Protein AF-A0A426Y7W0-F1 (afdb_monomer_lite)

Foldseek 3Di:
DPDDDAPPQAVVQAVVQVVCVPVDAGEEEHEDDHHDRHEYEHEAQQFQLLCCLQPDDPNRGDDDDPPCVVDVAAEDADPVSVVVLVCCCVPVVVRGHYYYYHYDHSNPDDPVSSVVSPVNNCVVPDDPDPD

Radius of gyration: 17.61 Å; 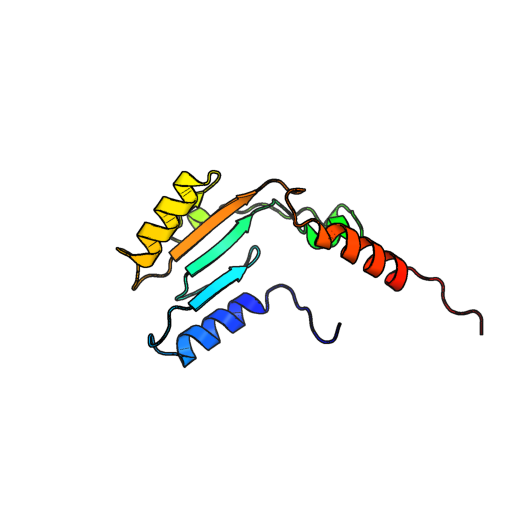chains: 1; bounding box: 38×39×47 Å

InterPro domains:
  IPR011766 Thiamine pyrophosphate enzyme, TPP-binding [PF02775] (3-50)
  IPR012110 Pyruvate decarboxylase/indolepyruvate decarboxylase-like [PTHR43452] (1-131)
  IPR029061 Thiamin diphosphate-binding fold [SSF52518] (2-120)

Organism: Ensete ventricosum (NCBI:txid4639)

Structure (mmCIF, N/CA/C/O backbone):
data_AF-A0A426Y7W0-F1
#
_entry.id   AF-A0A426Y7W0-F1
#
loop_
_atom_site.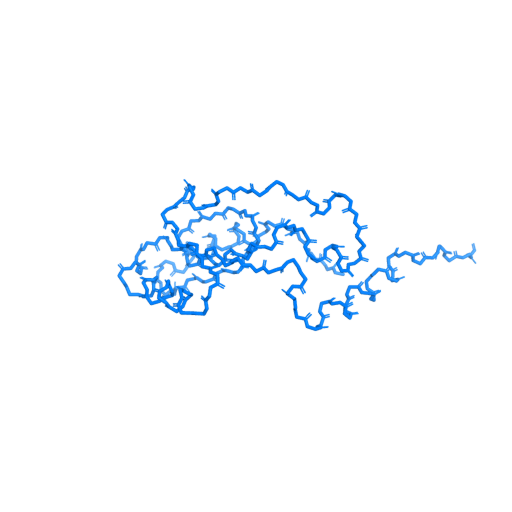group_PDB
_atom_site.id
_atom_site.type_symbol
_atom_site.label_atom_id
_atom_site.label_alt_id
_atom_site.label_comp_id
_atom_site.label_asym_id
_atom_site.label_entity_id
_atom_site.label_seq_id
_atom_site.pdbx_PDB_ins_code
_atom_site.Cartn_x
_atom_site.Cartn_y
_atom_site.Cartn_z
_atom_site.occupancy
_atom_site.B_iso_or_equiv
_atom_site.auth_seq_id
_atom_site.auth_comp_id
_atom_site.auth_asym_id
_atom_site.auth_atom_id
_atom_site.pdbx_PDB_model_num
ATOM 1 N N . MET A 1 1 ? 7.908 -17.400 -8.423 1.00 47.84 1 MET A N 1
ATOM 2 C CA . MET A 1 1 ? 6.779 -16.859 -7.635 1.00 47.84 1 MET A CA 1
ATOM 3 C C . MET A 1 1 ? 5.547 -17.687 -7.962 1.00 47.84 1 MET A C 1
ATOM 5 O O . MET A 1 1 ? 5.342 -17.941 -9.140 1.00 47.84 1 MET A O 1
ATOM 9 N N . GLN A 1 2 ? 4.812 -18.195 -6.965 1.00 56.75 2 GLN A N 1
ATOM 10 C CA . GLN A 1 2 ? 3.697 -19.131 -7.201 1.00 56.75 2 GLN A CA 1
ATOM 11 C C . GLN A 1 2 ? 2.327 -18.445 -7.340 1.00 56.75 2 GLN A C 1
ATOM 13 O O . GLN A 1 2 ? 1.508 -18.978 -8.070 1.00 56.75 2 GLN A O 1
ATOM 18 N N . CYS A 1 3 ? 2.120 -17.257 -6.751 1.00 60.91 3 CYS A N 1
ATOM 19 C CA . CYS A 1 3 ? 0.999 -16.335 -7.005 1.00 60.91 3 CYS A CA 1
ATOM 20 C C . CYS A 1 3 ? 1.394 -14.926 -6.518 1.00 60.91 3 CYS A C 1
ATOM 22 O O . CYS A 1 3 ? 2.003 -14.811 -5.458 1.00 60.91 3 CYS A O 1
ATOM 24 N N . GLY A 1 4 ? 1.053 -13.871 -7.266 1.00 72.56 4 GLY A N 1
ATOM 25 C CA . GLY A 1 4 ? 1.412 -12.479 -6.947 1.00 72.56 4 GLY A CA 1
ATOM 26 C C . GLY A 1 4 ? 0.507 -11.467 -7.650 1.00 72.56 4 GLY A C 1
ATOM 27 O O . GLY A 1 4 ? 0.991 -10.599 -8.363 1.00 72.56 4 GLY A O 1
ATOM 28 N N . SER A 1 5 ? -0.815 -11.629 -7.522 1.00 76.19 5 SER A N 1
ATOM 29 C CA . SER A 1 5 ? -1.781 -10.731 -8.167 1.00 76.19 5 SER A CA 1
ATOM 30 C C . SER A 1 5 ? -1.945 -9.442 -7.367 1.00 76.19 5 SER A C 1
ATOM 32 O O . SER A 1 5 ? -2.433 -9.474 -6.233 1.00 76.19 5 SER A O 1
ATOM 34 N N . ILE A 1 6 ? -1.618 -8.306 -7.985 1.00 76.94 6 ILE A N 1
ATOM 35 C CA . ILE A 1 6 ? -1.969 -6.978 -7.466 1.00 76.94 6 ILE A CA 1
ATOM 36 C C . ILE A 1 6 ? -3.500 -6.910 -7.310 1.00 76.94 6 ILE A C 1
A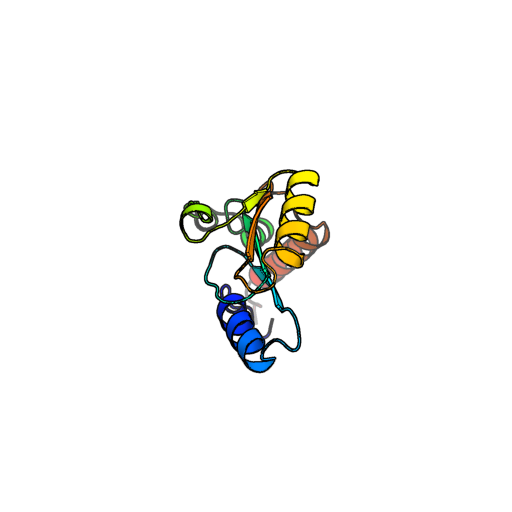TOM 38 O O . ILE A 1 6 ? -4.241 -7.442 -8.139 1.00 76.94 6 ILE A O 1
ATOM 42 N N . GLY A 1 7 ? -3.974 -6.347 -6.194 1.00 73.88 7 GLY A N 1
ATOM 43 C CA . GLY A 1 7 ? -5.402 -6.254 -5.854 1.00 73.88 7 GLY A CA 1
ATOM 44 C C . GLY A 1 7 ? -5.993 -7.452 -5.091 1.00 73.88 7 GLY A C 1
ATOM 45 O O . GLY A 1 7 ? -7.094 -7.342 -4.554 1.00 73.88 7 GLY A O 1
ATOM 46 N N . TRP A 1 8 ? -5.274 -8.575 -4.950 1.00 82.62 8 TRP A N 1
ATOM 47 C CA . TRP A 1 8 ? -5.752 -9.730 -4.164 1.00 82.62 8 TRP A CA 1
ATOM 48 C C . TRP A 1 8 ? -6.064 -9.369 -2.701 1.00 82.62 8 TRP A C 1
ATOM 50 O O . TRP A 1 8 ? -7.038 -9.855 -2.117 1.00 82.62 8 TRP A O 1
ATOM 60 N N . SER A 1 9 ? -5.244 -8.499 -2.111 1.00 80.75 9 SER A N 1
ATOM 61 C CA . SER A 1 9 ? -5.310 -8.143 -0.696 1.00 80.75 9 SER A CA 1
ATOM 62 C C . SER A 1 9 ? -6.607 -7.430 -0.303 1.00 80.75 9 SER A C 1
ATOM 64 O O . SER A 1 9 ? -7.038 -7.599 0.836 1.00 80.75 9 SER A O 1
ATOM 66 N N . GLY A 1 10 ? -7.280 -6.713 -1.212 1.00 78.12 10 GLY A N 1
ATOM 67 C CA . GLY A 1 10 ? -8.569 -6.069 -0.920 1.00 78.12 10 GLY A CA 1
ATOM 68 C C . GLY A 1 10 ? -9.673 -7.084 -0.628 1.00 78.12 10 GLY A C 1
ATOM 69 O O . GLY A 1 10 ? -10.267 -7.086 0.454 1.00 78.12 10 GLY A O 1
ATOM 70 N N . GLY A 1 11 ? -9.877 -8.032 -1.546 1.00 78.38 11 GLY A N 1
ATOM 71 C CA . GLY A 1 11 ? -10.846 -9.116 -1.361 1.00 78.38 11 GLY A CA 1
ATOM 72 C C . GLY A 1 11 ? -10.486 -10.050 -0.200 1.00 78.38 11 GLY A C 1
ATOM 73 O O . GLY A 1 11 ? -11.363 -10.449 0.570 1.00 78.38 11 GLY A O 1
ATOM 74 N N . ALA A 1 12 ? -9.197 -10.364 -0.032 1.00 84.56 12 ALA A N 1
ATOM 75 C CA . ALA A 1 12 ? -8.726 -11.223 1.052 1.00 84.56 12 ALA A CA 1
ATOM 76 C C . ALA A 1 12 ? -8.968 -10.593 2.434 1.00 84.56 12 ALA A C 1
ATOM 78 O O . ALA A 1 12 ? -9.465 -11.269 3.338 1.00 84.56 12 ALA A O 1
ATOM 79 N N . THR A 1 13 ? -8.683 -9.294 2.581 1.00 84.81 13 THR A N 1
ATOM 80 C CA . THR A 1 13 ? -8.935 -8.525 3.811 1.00 84.81 13 THR A CA 1
ATOM 81 C C . THR A 1 13 ? -10.410 -8.555 4.187 1.00 84.81 13 THR A C 1
ATOM 83 O O . THR A 1 13 ? -10.745 -8.867 5.330 1.00 84.81 13 THR A O 1
ATOM 86 N N . LEU A 1 14 ? -11.297 -8.302 3.219 1.00 82.00 14 LEU A N 1
ATOM 87 C CA . LEU A 1 14 ? -12.740 -8.316 3.445 1.00 82.00 14 LEU A CA 1
ATOM 88 C C . LEU A 1 14 ? -13.237 -9.698 3.888 1.00 82.00 14 LEU A C 1
ATOM 90 O O . LEU A 1 14 ? -13.955 -9.814 4.883 1.00 82.00 14 LEU A O 1
ATOM 94 N N . GLY A 1 15 ? -12.835 -10.754 3.175 1.00 85.00 15 GLY A N 1
ATOM 95 C CA . GLY A 1 15 ? -13.211 -12.125 3.523 1.00 85.00 15 GLY A CA 1
ATOM 96 C C . GLY A 1 15 ? -12.725 -12.519 4.919 1.00 85.00 15 GLY A C 1
ATOM 97 O O . GLY A 1 15 ? -13.473 -13.113 5.698 1.00 85.00 15 GLY A O 1
ATOM 98 N N . TYR A 1 16 ? -11.500 -12.126 5.273 1.00 87.94 16 TYR A N 1
ATOM 99 C CA . TYR A 1 16 ? -10.933 -12.400 6.589 1.00 87.94 16 TYR A CA 1
ATOM 100 C C . TYR A 1 16 ? -11.647 -11.623 7.704 1.00 87.94 16 TYR A C 1
ATOM 102 O O . TYR A 1 16 ? -11.974 -12.207 8.737 1.00 87.94 16 TYR A O 1
ATOM 110 N N . ALA A 1 17 ? -11.962 -10.341 7.486 1.00 84.12 17 ALA A N 1
ATOM 111 C CA . ALA A 1 17 ? -12.722 -9.516 8.427 1.00 84.12 17 ALA A CA 1
ATOM 112 C C . ALA A 1 17 ? -14.111 -10.105 8.724 1.00 84.12 17 ALA A C 1
ATOM 114 O O . ALA A 1 17 ? -14.526 -10.172 9.884 1.00 84.12 17 ALA A O 1
ATOM 115 N N . GLN A 1 18 ? -14.792 -10.616 7.695 1.00 84.00 18 GLN A N 1
ATOM 116 C CA . GLN A 1 18 ? -16.068 -11.320 7.847 1.00 84.00 18 GLN A CA 1
ATOM 117 C C . GLN A 1 18 ? -15.915 -12.643 8.610 1.00 84.00 18 GLN A C 1
ATOM 119 O O . GLN A 1 18 ? -16.740 -12.966 9.467 1.00 84.00 18 GLN A O 1
ATOM 124 N N . ALA A 1 19 ? -14.843 -13.398 8.352 1.00 87.69 19 ALA A N 1
ATOM 125 C CA . ALA A 1 19 ? -14.596 -14.679 9.010 1.00 87.69 19 ALA A CA 1
ATOM 126 C C . ALA A 1 19 ? -14.338 -14.534 10.519 1.00 87.69 19 ALA A C 1
ATOM 128 O O . ALA A 1 19 ? -14.824 -15.346 11.308 1.00 87.69 19 ALA A O 1
ATOM 129 N N . VAL A 1 20 ? -13.613 -13.491 10.938 1.00 87.75 20 VAL A N 1
ATOM 130 C CA . VAL A 1 20 ? -13.284 -13.276 12.356 1.00 87.75 20 VAL A CA 1
ATOM 131 C C . VAL A 1 20 ? -14.423 -12.645 13.162 1.00 87.75 20 VAL A C 1
ATOM 133 O O . VAL A 1 20 ? -14.317 -12.605 14.387 1.00 87.75 20 VAL A O 1
ATOM 136 N N . LYS A 1 21 ? -15.508 -12.175 12.526 1.00 80.06 21 LYS A N 1
ATOM 137 C CA . LYS A 1 21 ? -16.730 -11.643 13.174 1.00 80.06 21 LYS A CA 1
ATOM 138 C C . LYS A 1 21 ? -16.460 -10.686 14.350 1.00 80.06 21 LYS A C 1
ATOM 140 O O . LYS A 1 21 ? -17.101 -10.776 15.393 1.00 80.06 21 LYS A O 1
ATOM 145 N N . GLY A 1 22 ? -15.465 -9.809 14.215 1.00 75.12 22 GLY A N 1
ATOM 146 C CA . GLY A 1 22 ? -15.095 -8.838 15.253 1.00 75.12 22 GLY A CA 1
ATOM 147 C C . GLY A 1 22 ? -14.277 -9.387 16.431 1.00 75.12 22 GLY A C 1
ATOM 148 O O . GLY A 1 22 ? -13.879 -8.612 17.292 1.00 75.12 22 GLY A O 1
ATOM 149 N N . SER A 1 23 ? -13.948 -10.685 16.466 1.00 81.88 23 SER A N 1
ATOM 150 C CA . SER A 1 23 ? -13.039 -11.258 17.482 1.00 81.88 23 SER A CA 1
ATOM 151 C C . SER A 1 23 ? -11.597 -10.758 17.357 1.00 81.88 23 SER A C 1
ATOM 153 O O . SER A 1 23 ? -10.818 -10.838 18.306 1.00 81.88 23 SER A O 1
ATOM 155 N N . LYS A 1 24 ? -11.231 -10.249 16.177 1.00 83.56 24 LYS A N 1
ATOM 156 C CA . LYS A 1 24 ? -9.931 -9.650 15.883 1.00 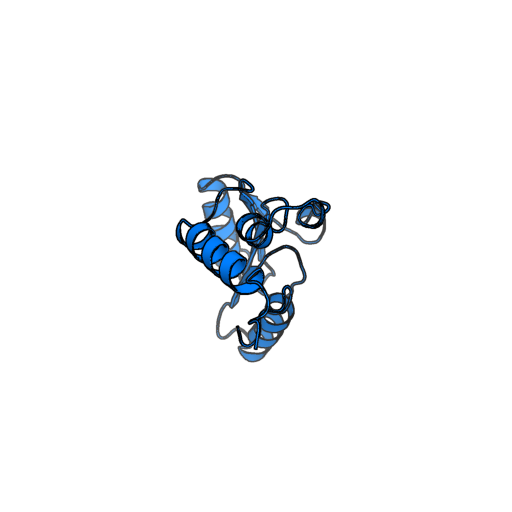83.56 24 LYS A CA 1
ATOM 157 C C . LYS A 1 24 ? -10.127 -8.408 15.036 1.00 83.56 24 LYS A C 1
ATOM 159 O O . LYS A 1 24 ? -10.990 -8.379 14.159 1.00 83.56 24 LYS A O 1
ATOM 164 N N . ARG A 1 25 ? -9.269 -7.416 15.258 1.00 80.56 25 ARG A N 1
ATOM 165 C CA . ARG A 1 25 ? -9.163 -6.257 14.379 1.00 80.56 25 ARG A CA 1
ATOM 166 C C . ARG A 1 25 ? -8.243 -6.587 13.209 1.00 80.56 25 ARG A C 1
ATOM 168 O O . ARG A 1 25 ? -7.103 -6.991 13.422 1.00 80.56 25 ARG A O 1
ATOM 175 N N . VAL A 1 26 ? -8.747 -6.432 11.989 1.00 84.44 26 VAL A N 1
ATOM 176 C CA . VAL A 1 26 ? -7.985 -6.694 10.762 1.00 84.44 26 VAL A CA 1
ATOM 177 C C . VAL A 1 26 ? -7.288 -5.413 10.314 1.00 84.44 26 VAL A C 1
ATOM 179 O O . VAL A 1 26 ? -7.915 -4.354 10.240 1.00 84.44 26 VAL A O 1
ATOM 182 N N . ILE A 1 27 ? -5.990 -5.529 10.039 1.00 86.06 27 ILE A N 1
ATOM 183 C CA . ILE A 1 27 ? -5.134 -4.459 9.525 1.00 86.06 27 ILE A CA 1
ATOM 184 C C . ILE A 1 27 ? -4.623 -4.906 8.163 1.00 86.06 27 ILE A C 1
ATOM 186 O O . ILE A 1 27 ? -4.164 -6.041 8.025 1.00 86.06 27 ILE A O 1
ATOM 190 N N . ALA A 1 28 ? -4.695 -4.020 7.179 1.00 84.38 28 ALA A N 1
ATOM 191 C CA . ALA A 1 28 ? -4.211 -4.281 5.839 1.00 84.38 28 ALA A CA 1
ATOM 192 C C . ALA A 1 28 ? -3.323 -3.134 5.344 1.00 84.38 28 ALA A C 1
ATOM 194 O O . ALA A 1 28 ? -3.639 -1.966 5.554 1.00 84.38 28 ALA A O 1
ATOM 195 N N . PHE A 1 29 ? -2.221 -3.488 4.685 1.00 84.25 29 PHE A N 1
ATOM 196 C CA . PHE A 1 29 ? -1.315 -2.562 4.004 1.00 84.25 29 PHE A CA 1
ATOM 197 C C . PHE A 1 29 ? -1.427 -2.830 2.514 1.00 84.25 29 PHE A C 1
ATOM 199 O O . PHE A 1 29 ? -1.068 -3.920 2.059 1.00 84.25 29 PHE A O 1
ATOM 206 N N . ILE A 1 30 ? -2.032 -1.905 1.777 1.00 77.12 30 ILE A N 1
ATOM 207 C CA . ILE A 1 30 ? -2.444 -2.151 0.396 1.00 77.12 30 ILE A CA 1
ATOM 208 C C . ILE A 1 30 ? -2.106 -0.921 -0.443 1.00 77.12 30 ILE A C 1
ATOM 210 O O . ILE A 1 30 ? -2.143 0.202 0.049 1.00 77.12 30 ILE A O 1
ATOM 214 N N . GLY A 1 31 ? -1.720 -1.144 -1.700 1.00 66.94 31 GLY A N 1
ATOM 215 C CA . GLY A 1 31 ? -1.668 -0.075 -2.696 1.00 66.94 31 GLY A CA 1
ATOM 216 C C . GLY A 1 31 ? -3.075 0.426 -3.034 1.00 66.94 31 GLY A C 1
ATOM 217 O O . GLY A 1 31 ? -4.069 0.044 -2.417 1.00 66.94 31 GLY A O 1
ATOM 218 N N . ASP A 1 32 ? -3.190 1.281 -4.027 1.00 61.03 32 ASP A N 1
ATOM 219 C CA . ASP A 1 32 ? -4.461 1.836 -4.470 1.00 61.03 32 ASP A CA 1
ATOM 220 C C . ASP A 1 32 ? -5.450 0.753 -4.963 1.00 61.03 32 ASP A C 1
ATOM 222 O O . ASP A 1 32 ? -5.298 0.180 -6.037 1.00 61.03 32 ASP A O 1
ATOM 226 N N . GLY A 1 33 ? -6.490 0.447 -4.161 1.00 44.84 33 GLY A N 1
ATOM 227 C CA . GLY A 1 33 ? -7.655 -0.347 -4.599 1.00 44.84 33 GLY A CA 1
ATOM 228 C C . GLY A 1 33 ? -8.408 -1.204 -3.550 1.00 44.84 33 GLY A C 1
ATOM 229 O O . GLY A 1 33 ? -7.926 -2.259 -3.149 1.00 44.84 33 GLY A O 1
ATOM 230 N N . SER A 1 34 ? -9.678 -0.829 -3.275 1.00 44.16 34 SER A N 1
ATOM 231 C CA . SER A 1 34 ? -10.859 -1.602 -2.758 1.00 44.16 34 SER A CA 1
ATOM 232 C C . SER A 1 34 ? -10.964 -2.082 -1.283 1.00 44.16 34 SER A C 1
ATOM 234 O O . SER A 1 34 ? -10.321 -3.067 -0.952 1.00 44.16 34 SER A O 1
ATOM 236 N N . PHE A 1 35 ? -11.871 -1.534 -0.421 1.00 50.84 35 PHE A N 1
ATOM 237 C CA . PHE A 1 35 ? -12.025 -1.989 1.001 1.00 50.84 35 PHE A CA 1
ATOM 238 C C . PHE A 1 35 ? -13.398 -1.811 1.700 1.00 50.84 35 PHE A C 1
ATOM 240 O O . PHE A 1 35 ? -14.117 -0.848 1.441 1.00 50.84 35 PHE A O 1
ATOM 247 N N . GLN A 1 36 ? -13.688 -2.695 2.680 1.00 43.94 36 GLN A N 1
ATOM 248 C CA . GLN A 1 36 ? -14.705 -2.553 3.751 1.00 43.94 36 GLN A CA 1
ATOM 249 C C . GLN A 1 36 ? -14.245 -3.217 5.085 1.00 43.94 36 GLN A C 1
ATOM 251 O O . GLN A 1 36 ? -13.621 -4.273 5.057 1.00 43.94 36 GLN A O 1
ATOM 256 N N . ASN A 1 37 ? -14.612 -2.626 6.241 1.00 50.41 37 ASN A N 1
ATOM 257 C CA . ASN A 1 37 ? -14.459 -3.121 7.636 1.00 50.41 37 ASN A CA 1
ATOM 258 C C . ASN A 1 37 ? -13.047 -3.539 8.135 1.00 50.41 37 ASN A C 1
ATOM 260 O O . ASN A 1 37 ? -12.886 -4.580 8.776 1.00 50.41 37 ASN A O 1
ATOM 264 N N . SER A 1 38 ? -12.028 -2.700 7.925 1.00 60.91 38 SER A N 1
ATOM 265 C CA . SER A 1 38 ? -10.641 -2.901 8.405 1.00 60.91 38 SER A CA 1
ATOM 266 C C . SER A 1 38 ? -9.930 -1.561 8.671 1.00 60.91 38 SER A C 1
ATOM 268 O O . SER A 1 38 ? -10.433 -0.517 8.257 1.00 60.91 38 SER A O 1
ATOM 270 N N . ILE A 1 39 ? -8.776 -1.564 9.365 1.00 67.00 39 ILE A N 1
ATOM 271 C CA . ILE A 1 39 ? -7.810 -0.453 9.224 1.00 67.00 39 ILE A CA 1
ATOM 272 C C . ILE A 1 39 ? -7.038 -0.716 7.938 1.00 67.00 39 ILE A C 1
ATOM 274 O O . ILE A 1 39 ? -6.376 -1.749 7.836 1.00 67.00 39 ILE A O 1
ATOM 278 N N . ASN A 1 40 ? -7.117 0.199 6.981 1.00 75.38 40 ASN A N 1
ATOM 279 C CA . ASN A 1 40 ? -6.390 0.084 5.722 1.00 75.38 40 ASN A CA 1
ATOM 280 C C . ASN A 1 40 ? -5.373 1.216 5.633 1.00 75.38 40 ASN A C 1
ATOM 282 O O . ASN A 1 40 ? -5.745 2.388 5.617 1.00 75.38 40 ASN A O 1
ATOM 286 N N . PHE A 1 41 ? -4.099 0.850 5.592 1.00 81.31 41 PHE A N 1
ATOM 287 C CA . PHE A 1 41 ? -3.031 1.764 5.225 1.00 81.31 41 PHE A CA 1
ATOM 288 C C . PHE A 1 41 ? -2.886 1.722 3.712 1.00 81.31 41 PHE A C 1
ATOM 290 O O . PHE A 1 41 ? -2.502 0.687 3.157 1.00 81.31 41 PHE A O 1
ATOM 297 N N . LEU A 1 42 ? -3.206 2.840 3.068 1.00 82.31 42 LEU A N 1
ATOM 298 C CA . LEU A 1 42 ? -2.905 3.059 1.664 1.00 82.31 42 LEU A CA 1
ATOM 299 C C . LEU A 1 42 ? -1.556 3.744 1.562 1.00 82.31 42 LEU A C 1
ATOM 301 O O . LEU A 1 42 ? -1.417 4.876 2.011 1.00 82.31 42 LEU A O 1
ATOM 305 N N . ILE A 1 43 ? -0.580 3.075 0.961 1.00 83.12 43 ILE A N 1
ATOM 306 C CA . ILE A 1 43 ? 0.714 3.698 0.682 1.00 83.12 43 ILE A CA 1
ATOM 307 C C . ILE A 1 43 ? 0.615 4.389 -0.675 1.00 83.12 43 ILE A C 1
ATOM 309 O O . ILE A 1 43 ? 0.683 3.731 -1.711 1.00 83.12 43 ILE A O 1
ATOM 313 N N . ASN A 1 44 ? 0.419 5.706 -0.664 1.00 82.06 44 ASN A N 1
ATOM 314 C CA . ASN A 1 44 ? 0.385 6.510 -1.876 1.00 82.06 44 ASN A CA 1
ATOM 315 C C . ASN A 1 44 ? 1.787 7.048 -2.186 1.00 82.06 44 ASN A C 1
ATOM 317 O O . ASN A 1 44 ? 2.241 8.036 -1.610 1.00 82.06 44 ASN A O 1
ATOM 321 N N . ASN A 1 45 ? 2.462 6.381 -3.114 1.00 81.12 45 ASN A N 1
ATOM 322 C CA . ASN A 1 45 ? 3.773 6.756 -3.647 1.00 81.12 45 ASN A CA 1
ATOM 323 C C . ASN A 1 45 ? 3.698 7.230 -5.115 1.00 81.12 45 ASN A C 1
ATOM 325 O O . ASN A 1 45 ? 4.729 7.415 -5.763 1.00 81.12 45 ASN A O 1
ATOM 329 N N . GLY A 1 46 ? 2.484 7.438 -5.645 1.00 72.88 46 GLY A N 1
ATOM 330 C CA . GLY A 1 46 ? 2.248 7.984 -6.983 1.00 72.88 46 GLY A CA 1
ATOM 331 C C . GLY A 1 46 ? 2.541 7.044 -8.160 1.00 72.88 46 GLY A C 1
ATOM 332 O O . GLY A 1 46 ? 2.699 7.534 -9.280 1.00 72.88 46 GLY A O 1
ATOM 333 N N . GLY A 1 47 ? 2.637 5.724 -7.956 1.00 79.00 47 GLY A N 1
ATOM 334 C CA . GLY A 1 47 ? 2.905 4.784 -9.049 1.00 79.00 47 GLY A CA 1
ATOM 335 C C . GLY A 1 47 ? 3.150 3.338 -8.626 1.00 79.00 47 GLY A C 1
ATOM 336 O O . GLY A 1 47 ? 3.050 2.966 -7.461 1.00 79.00 47 GLY A O 1
ATOM 337 N N . TYR A 1 48 ? 3.537 2.504 -9.590 1.00 73.75 48 TYR A N 1
ATOM 338 C CA . TYR A 1 48 ? 3.971 1.131 -9.319 1.00 73.75 48 TYR A CA 1
ATOM 339 C C . TYR A 1 48 ? 5.455 1.077 -8.946 1.00 73.75 48 TYR A C 1
ATOM 341 O O . TYR A 1 48 ? 6.289 0.647 -9.738 1.00 73.75 48 TYR A O 1
ATOM 349 N N . THR A 1 49 ? 5.804 1.497 -7.728 1.00 76.19 49 THR A N 1
ATOM 350 C CA . THR A 1 49 ? 7.208 1.552 -7.277 1.00 76.19 49 THR A CA 1
ATOM 351 C C . THR A 1 49 ? 7.948 0.211 -7.384 1.00 76.19 49 THR A C 1
ATOM 353 O O . THR A 1 49 ? 9.108 0.190 -7.770 1.00 76.19 49 THR A O 1
ATOM 356 N N . ILE A 1 50 ? 7.291 -0.927 -7.133 1.00 74.06 50 ILE A N 1
ATOM 357 C CA . ILE A 1 50 ? 7.925 -2.246 -7.315 1.00 74.06 50 ILE A CA 1
ATOM 358 C C . ILE A 1 50 ? 8.360 -2.501 -8.765 1.00 74.06 50 ILE A C 1
ATOM 360 O O . ILE A 1 50 ? 9.436 -3.046 -8.989 1.00 74.06 50 ILE A O 1
ATOM 364 N N . GLU A 1 51 ? 7.555 -2.086 -9.742 1.00 74.19 51 GLU A N 1
ATOM 365 C CA . GLU A 1 51 ? 7.879 -2.250 -11.160 1.00 74.19 51 GLU A CA 1
ATOM 366 C C . GLU A 1 51 ? 8.954 -1.257 -11.597 1.00 74.19 51 GLU A C 1
ATOM 368 O O . GLU A 1 51 ? 9.778 -1.594 -12.433 1.00 74.19 51 GLU A O 1
ATOM 373 N N . VAL A 1 52 ? 9.015 -0.067 -10.993 1.00 71.00 52 VAL A N 1
ATOM 374 C CA . VAL A 1 52 ? 10.104 0.901 -11.220 1.00 71.00 52 VAL A CA 1
ATOM 375 C C . VAL A 1 52 ? 11.454 0.296 -10.830 1.00 71.00 52 VAL A C 1
ATOM 377 O O . VAL A 1 52 ? 12.414 0.407 -11.589 1.00 71.00 52 VAL A O 1
ATOM 380 N N . GLU A 1 53 ? 11.509 -0.413 -9.699 1.00 81.31 53 GLU A N 1
ATOM 381 C CA . GLU A 1 53 ? 12.728 -1.076 -9.213 1.00 81.31 53 GLU A CA 1
ATOM 382 C C . GLU A 1 53 ? 13.095 -2.356 -9.993 1.00 81.31 53 GLU A C 1
ATOM 384 O O . GLU A 1 53 ? 14.228 -2.837 -9.914 1.00 81.31 53 GLU A O 1
ATOM 389 N N . ILE A 1 54 ? 12.161 -2.936 -10.756 1.00 76.50 54 ILE A N 1
ATOM 390 C CA . ILE A 1 54 ? 12.418 -4.097 -11.625 1.00 76.50 54 ILE A CA 1
ATOM 391 C C . ILE A 1 54 ? 12.764 -3.634 -13.047 1.00 76.50 54 ILE A C 1
ATOM 393 O O . ILE A 1 54 ? 13.792 -4.027 -13.601 1.00 76.50 54 ILE A O 1
ATOM 397 N N . HIS A 1 55 ? 11.898 -2.828 -13.657 1.00 79.94 55 HIS A N 1
ATOM 398 C CA . HIS A 1 55 ? 12.048 -2.268 -14.993 1.00 79.94 55 HIS A CA 1
ATOM 399 C C . HIS A 1 55 ? 11.210 -0.988 -15.139 1.00 79.94 55 HIS A C 1
ATOM 401 O O . HIS A 1 55 ? 9.988 -1.031 -15.331 1.00 79.94 55 HIS A O 1
ATOM 407 N N . ASP A 1 56 ? 11.879 0.163 -15.104 1.00 83.81 56 ASP A N 1
ATOM 408 C CA . ASP A 1 56 ? 11.194 1.445 -15.209 1.00 83.81 56 ASP A CA 1
ATOM 409 C C . ASP A 1 56 ? 10.630 1.714 -16.618 1.00 83.81 56 ASP A C 1
ATOM 411 O O . ASP A 1 56 ? 11.190 1.308 -17.640 1.00 83.81 56 ASP A O 1
ATOM 415 N N . GLY A 1 57 ? 9.496 2.411 -16.673 1.00 81.94 57 GLY A N 1
ATOM 416 C CA . GLY A 1 57 ? 8.789 2.708 -17.910 1.00 81.94 57 GLY A CA 1
ATOM 417 C C . GLY A 1 57 ? 7.514 3.531 -17.702 1.00 81.94 57 GLY A C 1
ATOM 418 O O . GLY A 1 57 ? 7.001 3.642 -16.588 1.00 81.94 57 GLY A O 1
ATOM 419 N N . PRO A 1 58 ? 6.950 4.105 -18.783 1.00 79.38 58 PRO A N 1
ATOM 420 C CA . PRO A 1 58 ? 5.784 4.992 -18.705 1.00 79.38 58 PRO A CA 1
ATOM 421 C C . PRO A 1 58 ? 4.512 4.297 -18.193 1.00 79.38 58 PRO A C 1
ATOM 423 O O . PRO A 1 58 ? 3.597 4.965 -17.727 1.00 79.38 58 PRO A O 1
ATOM 426 N N . TYR A 1 59 ? 4.456 2.965 -18.244 1.00 75.56 59 TYR A N 1
ATOM 427 C CA . TYR A 1 59 ? 3.352 2.157 -17.717 1.00 75.56 59 TYR A CA 1
ATOM 428 C C . TYR A 1 59 ? 3.328 2.077 -16.179 1.00 75.56 59 TYR A C 1
ATOM 430 O O . TYR A 1 59 ? 2.344 1.605 -15.617 1.00 75.56 59 TYR A O 1
ATOM 438 N N . ASN A 1 60 ? 4.376 2.555 -15.497 1.00 75.88 60 ASN A N 1
ATOM 439 C CA . ASN A 1 60 ? 4.434 2.626 -14.033 1.00 75.88 60 ASN A CA 1
ATOM 440 C C . ASN A 1 60 ? 3.756 3.882 -13.466 1.00 75.88 60 ASN A C 1
ATOM 442 O O . ASN A 1 60 ? 3.579 3.989 -12.251 1.00 75.88 60 ASN A O 1
ATOM 446 N N . VAL A 1 61 ? 3.413 4.842 -14.332 1.00 77.19 61 VAL A N 1
ATOM 447 C CA . VAL A 1 61 ? 2.746 6.089 -13.957 1.00 77.19 61 VAL A CA 1
ATOM 448 C C . VAL A 1 61 ? 1.242 5.857 -13.961 1.00 77.19 61 VAL A C 1
ATOM 450 O O . VAL A 1 61 ? 0.639 5.620 -15.007 1.00 77.19 61 VAL A O 1
ATOM 453 N N . ILE A 1 62 ? 0.636 5.948 -12.783 1.00 75.75 62 ILE A N 1
ATOM 454 C CA . ILE A 1 62 ? -0.809 5.815 -12.602 1.00 75.75 62 ILE A CA 1
ATOM 455 C C . ILE A 1 62 ? -1.429 7.189 -12.354 1.00 75.75 62 ILE A C 1
ATOM 457 O O . ILE A 1 62 ? -0.782 8.102 -11.839 1.00 75.75 62 ILE A O 1
ATOM 461 N N . ASN A 1 63 ? -2.701 7.347 -12.717 1.00 74.56 63 ASN A N 1
ATOM 462 C CA . ASN A 1 63 ? -3.435 8.550 -12.346 1.00 74.56 63 ASN A CA 1
ATOM 463 C C . ASN A 1 63 ? -3.650 8.543 -10.836 1.00 74.56 63 ASN A C 1
ATOM 465 O O . ASN A 1 63 ? -4.300 7.640 -10.318 1.00 74.56 63 ASN A O 1
ATOM 469 N N . ASN A 1 64 ? -3.144 9.563 -10.147 1.00 74.50 64 ASN A N 1
ATOM 470 C CA . ASN A 1 64 ? -3.399 9.717 -8.724 1.00 74.50 64 ASN A CA 1
ATOM 471 C C . ASN A 1 64 ? -4.868 10.086 -8.501 1.00 74.50 64 ASN A C 1
ATOM 473 O O . ASN A 1 64 ? -5.369 11.035 -9.109 1.00 74.50 64 ASN A O 1
ATOM 477 N N . TRP A 1 65 ? -5.562 9.335 -7.653 1.00 72.44 65 TRP A N 1
ATOM 478 C CA . TRP A 1 65 ? -6.938 9.641 -7.280 1.00 72.44 65 TRP A CA 1
ATOM 479 C C . TRP A 1 65 ? -6.951 10.395 -5.953 1.00 72.44 65 TRP A C 1
ATOM 481 O O . TRP A 1 65 ? -6.028 10.286 -5.149 1.00 72.44 65 TRP A O 1
ATOM 491 N N . ASP A 1 66 ? -8.017 11.154 -5.717 1.00 71.31 66 ASP A N 1
ATOM 492 C CA . ASP A 1 66 ? -8.330 11.617 -4.370 1.00 71.31 66 ASP A CA 1
ATOM 493 C C . ASP A 1 66 ? -8.963 10.454 -3.599 1.00 71.31 66 ASP A C 1
ATOM 495 O O . ASP A 1 66 ? -10.185 10.276 -3.580 1.00 71.31 66 ASP A O 1
ATOM 499 N N . TYR A 1 67 ? -8.114 9.612 -3.012 1.00 69.44 67 TYR A N 1
ATOM 500 C CA . TYR A 1 67 ? -8.572 8.480 -2.215 1.00 69.44 67 TYR A CA 1
ATOM 501 C C . TYR A 1 67 ? -9.356 8.961 -0.989 1.00 69.44 67 TYR A C 1
ATOM 503 O O . TYR A 1 67 ? -10.310 8.289 -0.585 1.00 69.44 67 TYR A O 1
ATOM 511 N N . THR A 1 68 ? -9.020 10.143 -0.447 1.00 66.69 68 THR A N 1
ATOM 512 C CA . THR A 1 68 ? -9.721 10.751 0.696 1.00 66.69 68 THR A CA 1
ATOM 513 C C . THR A 1 68 ? -11.128 11.227 0.399 1.00 66.69 68 THR A C 1
ATOM 515 O O . THR A 1 68 ? -11.961 11.241 1.299 1.00 66.69 68 THR A O 1
ATOM 518 N N . GLY A 1 69 ? -11.437 11.527 -0.859 1.00 64.12 69 GLY A N 1
ATOM 519 C CA . GLY A 1 69 ? -12.797 11.841 -1.288 1.00 64.12 69 GLY A CA 1
ATOM 520 C C . GLY A 1 69 ? -13.725 10.622 -1.363 1.00 64.12 69 GLY A C 1
ATOM 521 O O . GLY A 1 69 ? -14.942 10.787 -1.453 1.00 64.12 69 GLY A O 1
ATOM 522 N N . LEU A 1 70 ? -13.185 9.396 -1.340 1.00 64.44 70 LEU A N 1
ATOM 523 C CA . LEU A 1 70 ? -13.961 8.171 -1.566 1.00 64.44 70 LEU A CA 1
ATOM 524 C C . LEU A 1 70 ? -14.597 7.605 -0.282 1.00 64.44 70 LEU A C 1
ATOM 526 O O . LEU A 1 70 ? -15.624 6.928 -0.340 1.00 64.44 70 LEU A O 1
ATOM 530 N N . VAL A 1 71 ? -13.977 7.850 0.873 1.00 64.31 71 VAL A N 1
ATOM 531 C CA . VAL A 1 71 ? -14.380 7.367 2.206 1.00 64.31 71 VAL A CA 1
ATOM 532 C C . VAL A 1 71 ? -13.928 8.420 3.234 1.00 64.31 71 VAL A C 1
ATOM 534 O O . VAL A 1 71 ? -13.056 9.212 2.923 1.00 64.31 71 VAL A O 1
ATOM 537 N N . ASP A 1 72 ? -14.479 8.468 4.450 1.00 63.84 72 ASP A N 1
ATOM 538 C CA . ASP A 1 72 ? -14.029 9.397 5.510 1.00 63.84 72 ASP A CA 1
ATOM 539 C C . ASP A 1 72 ? -12.592 9.057 5.987 1.00 63.84 72 ASP A C 1
ATOM 541 O O . ASP A 1 72 ? -12.400 8.345 6.979 1.00 63.84 72 ASP A O 1
ATOM 545 N N . LEU A 1 73 ? -11.591 9.491 5.209 1.00 68.44 73 LEU A N 1
ATOM 546 C CA . LEU A 1 73 ? -10.168 9.162 5.345 1.00 68.44 73 LEU A CA 1
ATOM 547 C C . LEU A 1 73 ? -9.361 10.266 6.031 1.00 68.44 73 LEU A C 1
ATOM 549 O O . LEU A 1 73 ? -9.721 11.440 6.006 1.00 68.44 73 LEU A O 1
ATOM 553 N N . SER A 1 74 ? -8.193 9.888 6.553 1.00 77.75 74 SER A N 1
ATOM 554 C CA . SER A 1 74 ? -7.140 10.828 6.952 1.00 77.75 74 SER A CA 1
ATOM 555 C C . SER A 1 74 ? -5.927 10.669 6.031 1.00 77.75 74 SER A C 1
ATOM 557 O O . SER A 1 74 ? -5.338 9.588 5.976 1.00 77.75 74 SER A O 1
ATOM 559 N N . SER A 1 75 ? -5.558 11.731 5.309 1.00 84.81 75 SER A N 1
ATOM 560 C CA . SER A 1 75 ? -4.287 11.810 4.578 1.00 84.81 75 SER A CA 1
ATOM 561 C C . SER A 1 75 ? -3.174 12.243 5.522 1.00 84.81 75 SER A C 1
ATOM 563 O O . SER A 1 75 ? -3.318 13.265 6.195 1.00 84.81 75 SER A O 1
ATOM 565 N N . VAL A 1 76 ? -2.068 11.509 5.539 1.00 90.81 76 VAL A N 1
ATOM 566 C CA . VAL A 1 76 ? -0.927 11.760 6.421 1.00 90.81 76 VAL A CA 1
ATOM 567 C C . VAL A 1 76 ? 0.370 11.803 5.615 1.00 90.81 76 VAL A C 1
ATOM 569 O O . VAL A 1 76 ? 0.596 11.000 4.708 1.00 90.81 76 VAL A O 1
ATOM 572 N N . ARG A 1 77 ? 1.226 12.768 5.939 1.00 90.19 77 ARG A N 1
ATOM 573 C CA . ARG A 1 77 ? 2.559 12.988 5.349 1.00 90.19 77 ARG A CA 1
ATOM 574 C C . ARG A 1 77 ? 3.666 12.897 6.390 1.00 90.19 77 ARG A C 1
ATOM 576 O O . ARG A 1 77 ? 4.829 12.711 6.038 1.00 90.19 77 ARG A O 1
ATOM 583 N N . HIS A 1 78 ? 3.315 13.064 7.661 1.00 89.75 78 HIS A N 1
ATOM 584 C CA . HIS A 1 78 ? 4.266 13.147 8.759 1.00 89.75 78 HIS A CA 1
ATOM 585 C C . HIS A 1 78 ? 3.950 12.141 9.864 1.00 89.75 78 HIS A C 1
ATOM 587 O O . HIS A 1 78 ? 2.820 11.680 10.016 1.00 89.75 78 HIS A O 1
ATOM 593 N N . GLU A 1 79 ? 4.974 11.809 10.650 1.00 91.00 79 GLU A N 1
ATOM 594 C CA . GLU A 1 79 ? 4.885 10.821 11.727 1.00 91.00 79 GLU A CA 1
ATOM 595 C C . GLU A 1 79 ? 3.785 11.159 12.744 1.00 91.00 79 GLU A C 1
ATOM 597 O O . GLU A 1 79 ? 3.029 10.278 13.144 1.00 91.00 79 GLU A O 1
ATOM 602 N N . GLU A 1 80 ? 3.664 12.429 13.131 1.00 93.81 80 GLU A N 1
ATOM 603 C CA . GLU A 1 80 ? 2.676 12.864 14.124 1.00 93.81 80 GLU A CA 1
ATOM 604 C C . GLU A 1 80 ? 1.239 12.700 13.613 1.00 93.81 80 GLU A C 1
ATOM 606 O O . GLU A 1 80 ? 0.393 12.148 14.311 1.00 93.81 80 GLU A O 1
ATOM 611 N N . GLU A 1 81 ? 0.983 13.052 12.351 1.00 91.81 81 GLU A N 1
ATOM 612 C CA . GLU A 1 81 ? -0.324 12.854 11.712 1.00 91.81 81 GLU A CA 1
ATOM 613 C C . GLU A 1 81 ? -0.682 11.363 11.631 1.00 91.81 81 GLU A C 1
ATOM 615 O O . GLU A 1 81 ? -1.826 10.967 11.859 1.00 91.81 81 GLU A O 1
ATOM 620 N N . LEU A 1 82 ? 0.308 10.510 11.341 1.00 90.56 82 LEU A N 1
ATOM 621 C CA . LEU A 1 82 ? 0.129 9.061 11.316 1.00 90.56 82 LEU A CA 1
ATOM 622 C C . LEU A 1 82 ? -0.195 8.510 12.712 1.00 90.56 82 LEU A C 1
ATOM 624 O O . LEU A 1 82 ? -1.084 7.664 12.835 1.00 90.56 82 LEU A O 1
ATOM 628 N N . LYS A 1 83 ? 0.482 8.989 13.764 1.00 91.81 83 LYS A N 1
ATOM 629 C CA . LYS A 1 83 ? 0.181 8.611 15.154 1.00 91.81 83 LYS A CA 1
ATOM 630 C C . LYS A 1 83 ? -1.253 8.984 15.524 1.00 91.81 83 LYS A C 1
ATOM 632 O O . LYS A 1 83 ? -1.999 8.114 15.968 1.00 91.81 83 LYS A O 1
ATOM 637 N N . GLU A 1 84 ? -1.666 10.221 15.261 1.00 90.81 84 GLU A N 1
ATOM 638 C CA . GLU A 1 84 ? -3.025 10.702 15.546 1.00 90.81 84 GLU A CA 1
ATOM 639 C C . GLU A 1 84 ? -4.099 9.917 14.774 1.00 90.81 84 GLU A C 1
ATOM 641 O O . GLU A 1 84 ? -5.145 9.548 15.326 1.00 90.81 84 GLU A O 1
ATOM 646 N N . ALA A 1 85 ? -3.838 9.601 13.502 1.00 88.94 85 ALA A N 1
ATOM 647 C CA . ALA A 1 85 ? -4.743 8.807 12.677 1.00 88.94 85 ALA A CA 1
ATOM 648 C C . ALA A 1 85 ? -4.889 7.371 13.211 1.00 88.94 85 ALA A C 1
ATOM 650 O O . ALA A 1 85 ? -6.000 6.831 13.259 1.00 88.94 85 ALA A O 1
ATOM 651 N N . ILE A 1 86 ? -3.789 6.757 13.663 1.00 88.94 86 ILE A N 1
ATOM 652 C CA . ILE A 1 86 ? -3.802 5.430 14.291 1.00 88.94 86 ILE A CA 1
ATOM 653 C C . ILE A 1 86 ? -4.551 5.470 15.624 1.00 88.94 86 ILE A C 1
ATOM 655 O O . ILE A 1 86 ? -5.387 4.599 15.865 1.00 88.94 86 ILE A O 1
ATOM 659 N N . GLU A 1 87 ? -4.309 6.468 16.473 1.00 90.81 87 GLU A N 1
ATOM 660 C CA . GLU A 1 87 ? -5.018 6.629 17.747 1.00 90.81 87 GLU A CA 1
ATOM 661 C C . GLU A 1 87 ? -6.525 6.797 17.536 1.00 90.81 87 GLU A C 1
ATOM 663 O O . GLU A 1 87 ? -7.328 6.128 18.190 1.00 90.81 87 GLU A O 1
ATOM 668 N N . THR A 1 88 ? -6.919 7.609 16.555 1.00 88.06 8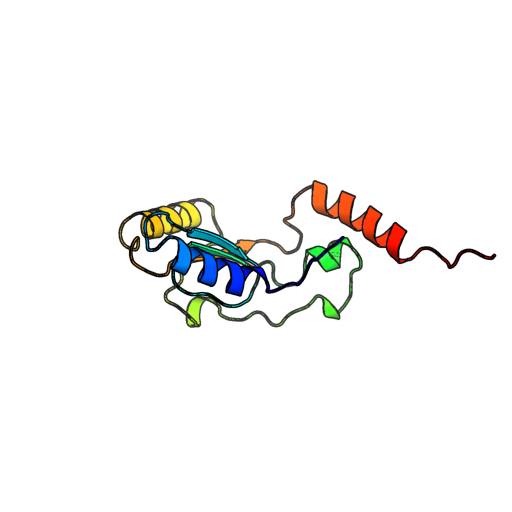8 THR A N 1
ATOM 669 C CA . THR A 1 88 ? -8.322 7.794 16.163 1.00 88.06 88 THR A CA 1
ATOM 670 C C . THR A 1 88 ? -8.938 6.488 15.668 1.00 88.06 88 THR A C 1
ATOM 672 O O . THR A 1 88 ? -10.044 6.120 16.079 1.00 88.06 88 THR A O 1
ATOM 675 N N . ALA A 1 89 ? -8.217 5.749 14.819 1.00 85.62 89 ALA A N 1
ATOM 676 C CA . ALA A 1 89 ? -8.675 4.464 14.318 1.00 85.62 89 ALA A CA 1
ATOM 677 C C . ALA A 1 89 ? -8.844 3.459 15.463 1.00 85.62 89 ALA A C 1
ATOM 679 O O . ALA A 1 89 ? -9.872 2.782 15.551 1.00 85.62 89 ALA A O 1
ATOM 680 N N . VAL A 1 90 ? -7.861 3.355 16.358 1.00 86.00 90 VAL A N 1
ATOM 681 C CA . VAL A 1 90 ? -7.851 2.398 17.472 1.00 86.00 90 VAL A CA 1
ATOM 682 C C . VAL A 1 90 ? -8.864 2.751 18.561 1.00 86.00 90 VAL A C 1
ATOM 684 O O . VAL A 1 90 ? -9.459 1.834 19.122 1.00 86.00 90 VAL A O 1
ATOM 687 N N . GLY A 1 91 ? -9.104 4.039 18.804 1.00 86.75 91 GLY A N 1
ATOM 688 C CA . GLY A 1 91 ? -10.030 4.551 19.809 1.00 86.75 91 GLY A CA 1
ATOM 689 C C . GLY A 1 91 ? -11.431 4.825 19.264 1.00 86.75 91 GLY A C 1
ATOM 690 O O . GLY A 1 91 ? -12.273 3.932 19.181 1.00 86.75 91 GLY A O 1
ATOM 691 N N . SER A 1 92 ? -11.703 6.088 18.929 1.00 84.12 92 SER A N 1
ATOM 692 C CA . SER A 1 92 ? -13.059 6.590 18.655 1.00 84.12 92 SER A CA 1
ATOM 693 C C . SER A 1 92 ? -13.728 5.944 17.439 1.00 84.12 92 SER A C 1
ATOM 695 O O . SER A 1 92 ? -14.947 5.771 17.435 1.00 84.12 92 SER A O 1
ATOM 697 N N . LYS A 1 93 ? -12.950 5.536 16.428 1.00 81.69 93 LYS A N 1
ATOM 698 C CA . LYS A 1 93 ? -13.448 4.894 15.203 1.00 81.69 93 LYS A CA 1
ATOM 699 C C . LYS A 1 93 ? -13.225 3.373 15.180 1.00 81.69 93 LYS A C 1
ATOM 701 O O . LYS A 1 93 ? -13.219 2.770 14.111 1.00 81.69 93 LYS A O 1
ATOM 706 N N . GLN A 1 94 ? -13.095 2.707 16.334 1.00 78.56 94 GLN A N 1
ATOM 707 C CA . GLN A 1 94 ? -12.833 1.257 16.390 1.00 78.56 94 GLN A CA 1
ATOM 708 C C . GLN A 1 94 ? -13.882 0.385 15.682 1.00 78.56 94 GLN A C 1
ATOM 710 O O . GLN A 1 94 ? -13.535 -0.660 15.130 1.00 78.56 94 GLN A O 1
ATOM 715 N N . ALA A 1 95 ? -15.147 0.808 15.689 1.00 73.38 95 ALA A N 1
ATOM 716 C CA . ALA A 1 95 ? -16.248 0.107 15.027 1.00 73.38 95 ALA A CA 1
ATOM 717 C C . ALA A 1 95 ? -16.435 0.510 13.550 1.00 73.38 95 ALA A C 1
ATOM 719 O O . ALA A 1 95 ? -17.308 -0.034 12.877 1.00 73.38 95 ALA A O 1
ATOM 720 N N . CYS A 1 96 ? -15.637 1.458 13.051 1.00 72.94 96 CYS A N 1
ATOM 721 C CA . CYS A 1 96 ? -15.761 2.020 11.713 1.00 72.94 96 CYS A CA 1
ATOM 722 C C . CYS A 1 96 ? -14.630 1.541 10.796 1.00 72.94 96 CYS A C 1
ATOM 724 O O . CYS A 1 96 ? -13.521 1.220 11.233 1.00 72.94 96 CYS A O 1
ATOM 726 N N . LEU A 1 97 ? -14.901 1.570 9.491 1.00 75.50 97 LEU A N 1
ATOM 727 C CA . LEU A 1 97 ? -13.858 1.525 8.473 1.00 75.50 97 LEU A CA 1
ATOM 728 C C . LEU A 1 97 ? -12.941 2.737 8.672 1.00 75.50 97 LEU A C 1
ATOM 730 O O . LEU A 1 97 ? -13.398 3.875 8.601 1.00 75.50 97 LEU A O 1
ATOM 734 N N . CYS A 1 98 ? -11.665 2.478 8.943 1.00 79.31 98 CYS A N 1
ATOM 735 C CA . CYS A 1 98 ? -10.649 3.514 9.071 1.00 79.31 98 CYS A CA 1
ATOM 736 C C . CYS A 1 98 ? -9.657 3.315 7.951 1.00 79.31 98 CYS A C 1
ATOM 738 O O . CYS A 1 98 ? -9.137 2.211 7.764 1.00 79.31 98 CYS A O 1
ATOM 740 N N . PHE A 1 99 ? -9.379 4.369 7.214 1.00 82.62 99 PHE A N 1
ATOM 741 C CA . PHE A 1 99 ? -8.405 4.274 6.159 1.00 82.62 99 PHE A CA 1
ATOM 742 C C . PHE A 1 99 ? -7.516 5.509 6.207 1.00 82.62 99 PHE A C 1
ATOM 744 O O . PHE A 1 99 ? -7.967 6.640 6.400 1.00 82.62 99 PHE A O 1
ATOM 751 N N . ILE A 1 100 ? -6.223 5.220 6.158 1.00 88.19 100 ILE A N 1
ATOM 752 C CA . ILE A 1 100 ? -5.142 6.157 6.409 1.00 88.19 100 ILE A CA 1
ATOM 753 C C . ILE A 1 100 ? -4.305 6.157 5.139 1.00 88.19 100 ILE A C 1
ATOM 755 O O . ILE A 1 100 ? -3.660 5.157 4.816 1.00 88.19 100 ILE A O 1
ATOM 759 N N . GLU A 1 101 ? -4.373 7.253 4.394 1.00 87.69 101 GLU A N 1
ATOM 760 C CA . GLU A 1 101 ? -3.551 7.448 3.207 1.00 87.69 101 GLU A CA 1
ATOM 761 C C . GLU A 1 101 ? -2.197 7.995 3.643 1.00 87.69 101 GLU A C 1
ATOM 763 O O . GLU A 1 101 ? -2.088 9.143 4.062 1.00 87.69 101 GLU A O 1
ATOM 768 N N . VAL A 1 102 ? -1.169 7.161 3.554 1.00 89.56 102 VAL A N 1
ATOM 769 C CA . VAL A 1 102 ? 0.211 7.515 3.867 1.00 89.56 102 VAL A CA 1
ATOM 770 C C . VAL A 1 102 ? 0.890 7.942 2.577 1.00 89.56 102 VAL A C 1
ATOM 772 O O . VAL A 1 102 ? 1.146 7.120 1.696 1.00 89.56 102 VAL A O 1
ATOM 775 N N . ILE A 1 103 ? 1.166 9.235 2.462 1.00 88.62 103 ILE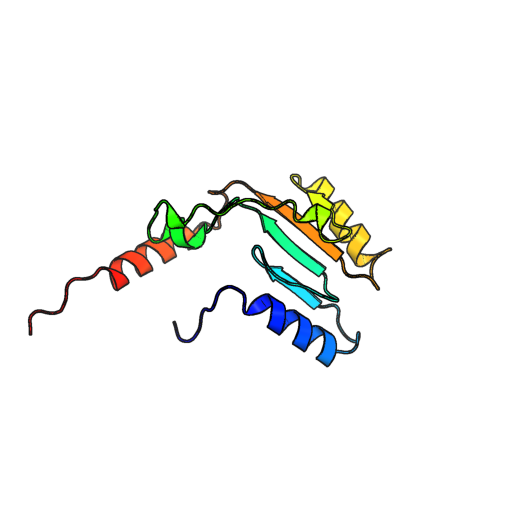 A N 1
ATOM 776 C CA . ILE A 1 103 ? 1.794 9.816 1.280 1.00 88.62 103 ILE A CA 1
ATOM 777 C C . ILE A 1 103 ? 3.307 9.772 1.474 1.00 88.62 103 ILE A C 1
ATOM 779 O O . ILE A 1 103 ? 3.843 10.444 2.356 1.00 88.62 103 ILE A O 1
ATOM 783 N N . VAL A 1 104 ? 3.991 9.009 0.627 1.00 88.94 104 VAL A N 1
ATOM 784 C CA . VAL A 1 104 ? 5.451 8.847 0.661 1.00 88.94 104 VAL A CA 1
ATOM 785 C C . VAL A 1 104 ? 6.064 9.204 -0.688 1.00 88.94 104 VAL A C 1
ATOM 787 O O . VAL A 1 104 ? 5.373 9.312 -1.703 1.00 88.94 104 VAL A O 1
ATOM 790 N N . HIS A 1 105 ? 7.375 9.431 -0.709 1.00 87.94 105 HIS A N 1
ATOM 791 C CA . HIS A 1 105 ? 8.082 9.668 -1.963 1.00 87.94 105 HIS A CA 1
ATOM 792 C C . HIS A 1 105 ? 8.137 8.381 -2.803 1.00 87.94 105 HIS A C 1
ATOM 794 O O . HIS A 1 105 ? 8.224 7.287 -2.251 1.00 87.94 105 HIS A O 1
ATOM 800 N N . LYS A 1 106 ? 8.135 8.505 -4.138 1.00 79.44 106 LYS A N 1
ATOM 801 C CA . LYS A 1 106 ? 8.171 7.360 -5.070 1.00 79.44 106 LYS A CA 1
ATOM 802 C C . LYS A 1 106 ? 9.326 6.395 -4.777 1.00 79.44 106 LYS A C 1
ATOM 804 O O . LYS A 1 106 ? 9.129 5.185 -4.822 1.00 79.44 106 LYS A O 1
ATOM 809 N N . ASP A 1 107 ? 10.485 6.959 -4.450 1.00 81.12 107 ASP A N 1
ATOM 810 C CA . ASP A 1 107 ? 11.734 6.225 -4.203 1.00 81.12 107 ASP A CA 1
ATOM 811 C C . ASP A 1 107 ? 11.940 5.868 -2.715 1.00 81.12 107 ASP A C 1
ATOM 813 O O . ASP A 1 107 ? 12.963 5.289 -2.349 1.00 81.12 107 ASP A O 1
ATOM 817 N N . ASP A 1 108 ? 10.996 6.225 -1.834 1.00 87.44 108 ASP A N 1
ATOM 818 C CA . ASP A 1 108 ? 11.059 5.882 -0.410 1.00 87.44 108 ASP A CA 1
ATOM 819 C C . ASP A 1 108 ? 10.603 4.435 -0.200 1.00 87.44 108 ASP A C 1
ATOM 821 O O . ASP A 1 108 ? 9.424 4.127 -0.004 1.00 87.44 108 ASP A O 1
ATOM 825 N N . THR A 1 109 ? 11.561 3.522 -0.335 1.00 86.81 109 THR A N 1
ATOM 826 C CA . THR A 1 109 ? 11.347 2.077 -0.273 1.00 86.81 109 THR A CA 1
ATOM 827 C C . THR A 1 109 ? 12.324 1.409 0.683 1.00 86.81 109 THR A C 1
ATOM 829 O O . THR A 1 109 ? 13.315 1.993 1.130 1.00 86.81 109 THR A O 1
ATOM 832 N N . SER A 1 110 ? 12.054 0.146 1.018 1.00 88.88 110 SER A N 1
ATOM 833 C CA . SER A 1 110 ? 12.994 -0.645 1.806 1.00 88.88 110 SER A CA 1
ATOM 834 C C . SER A 1 110 ? 14.255 -0.956 0.989 1.00 88.88 110 SER A C 1
ATOM 836 O O . SER A 1 110 ? 14.206 -1.099 -0.231 1.00 88.88 110 SER A O 1
ATOM 838 N N . LYS A 1 111 ? 15.405 -1.111 1.655 1.00 90.06 111 LYS A N 1
ATOM 839 C CA . LYS A 1 111 ? 16.696 -1.372 0.983 1.00 90.06 111 LYS A CA 1
ATOM 840 C C . LYS A 1 111 ? 16.721 -2.712 0.245 1.00 90.06 111 LYS A C 1
ATOM 842 O O . LYS A 1 111 ? 17.494 -2.901 -0.688 1.00 90.06 111 LYS A O 1
ATOM 847 N N . GLU A 1 112 ? 15.882 -3.639 0.681 1.00 91.19 112 GLU A N 1
ATOM 848 C CA . GLU A 1 112 ? 15.741 -4.980 0.134 1.00 91.19 112 GLU A CA 1
ATOM 849 C C . GLU A 1 112 ? 15.017 -4.973 -1.217 1.00 91.19 112 GLU A C 1
ATOM 851 O O . GLU A 1 112 ? 15.256 -5.867 -2.032 1.00 91.19 112 GLU A O 1
ATOM 856 N N . LEU A 1 113 ? 14.148 -3.985 -1.471 1.00 85.88 113 LEU A N 1
ATOM 857 C CA . LEU A 1 113 ? 13.349 -3.932 -2.693 1.00 85.88 113 LEU A CA 1
ATOM 858 C C . LEU A 1 113 ? 14.219 -3.718 -3.948 1.00 85.88 113 LEU A C 1
ATOM 860 O O . LEU A 1 113 ? 14.101 -4.546 -4.853 1.00 85.88 113 LEU A O 1
ATOM 864 N N . PRO A 1 114 ? 15.139 -2.735 -4.011 1.00 85.38 114 PRO A N 1
ATOM 865 C CA . PRO A 1 114 ? 16.042 -2.584 -5.156 1.00 85.38 114 PRO A CA 1
ATOM 866 C C . PRO A 1 114 ? 16.962 -3.797 -5.365 1.00 85.38 114 PRO A C 1
ATOM 868 O O . PRO A 1 114 ? 17.198 -4.235 -6.494 1.00 85.38 114 PRO A O 1
ATOM 871 N N . GLU A 1 115 ? 17.464 -4.393 -4.274 1.00 88.69 115 GLU A N 1
ATOM 872 C CA . GLU A 1 115 ? 18.330 -5.579 -4.345 1.00 88.69 115 GLU A CA 1
ATOM 873 C C . GLU A 1 115 ? 17.585 -6.776 -4.949 1.00 88.69 115 GLU A C 1
ATOM 875 O O . GLU A 1 115 ? 18.103 -7.489 -5.817 1.00 88.69 115 GLU A O 1
ATOM 880 N N . TRP A 1 116 ? 16.352 -7.001 -4.499 1.00 91.12 116 TRP A N 1
ATOM 881 C CA . TRP A 1 116 ? 15.499 -8.054 -5.025 1.00 91.12 116 TRP A CA 1
ATOM 882 C C . TRP A 1 116 ? 15.048 -7.760 -6.463 1.00 91.12 116 TRP A C 1
ATOM 884 O O . TRP A 1 116 ? 15.142 -8.649 -7.314 1.00 91.12 116 TRP A O 1
ATOM 894 N N . GLY A 1 117 ? 14.639 -6.523 -6.760 1.00 86.12 117 GLY A N 1
ATOM 895 C CA . GLY A 1 117 ? 14.176 -6.086 -8.080 1.00 86.12 117 GLY A CA 1
ATOM 896 C C . GLY A 1 117 ? 15.225 -6.311 -9.169 1.00 86.12 117 GLY A C 1
ATOM 897 O O . GLY A 1 117 ? 14.940 -6.942 -10.191 1.00 86.12 117 GLY A O 1
ATOM 898 N N . SER A 1 118 ? 16.483 -5.953 -8.891 1.00 85.50 118 SER A N 1
ATOM 899 C CA . SER A 1 118 ? 17.612 -6.191 -9.799 1.00 85.50 118 SER A CA 1
ATOM 900 C C . SER A 1 118 ? 17.806 -7.678 -10.143 1.00 85.50 118 SER A C 1
ATOM 902 O O . SER A 1 118 ? 18.028 -8.048 -11.305 1.00 85.50 118 SER A O 1
ATOM 904 N N . ARG A 1 119 ? 17.673 -8.565 -9.145 1.00 89.44 119 ARG A N 1
ATOM 905 C CA . ARG A 1 119 ? 17.786 -10.022 -9.339 1.00 89.44 119 ARG A CA 1
ATOM 906 C C . ARG A 1 119 ? 16.632 -10.572 -10.173 1.00 89.44 119 ARG A C 1
ATOM 908 O O . ARG A 1 119 ? 16.858 -11.422 -11.036 1.00 89.44 119 ARG A O 1
ATOM 915 N N . VAL A 1 120 ? 15.412 -10.088 -9.938 1.00 89.00 120 VAL A N 1
ATOM 916 C CA . VAL A 1 120 ? 14.215 -10.494 -10.691 1.00 89.00 120 VAL A CA 1
ATOM 917 C C . VAL A 1 120 ? 14.305 -10.054 -12.148 1.00 89.00 120 VAL A C 1
ATOM 919 O O . VAL A 1 120 ? 14.049 -10.869 -13.038 1.00 89.00 120 VAL A O 1
ATOM 922 N N . CYS A 1 121 ? 14.726 -8.814 -12.402 1.00 88.00 121 CYS A N 1
ATOM 923 C CA . CYS A 1 121 ? 14.919 -8.293 -13.752 1.00 88.00 121 CYS A CA 1
ATOM 924 C C . CYS A 1 121 ? 15.954 -9.119 -14.527 1.00 88.00 121 CYS A C 1
ATOM 926 O O . CYS A 1 121 ? 15.675 -9.619 -15.617 1.00 88.00 121 CYS A O 1
ATOM 928 N N . SER A 1 122 ? 17.113 -9.376 -13.911 1.00 88.50 122 SER A N 1
ATOM 929 C CA . SER A 1 122 ? 18.185 -10.182 -14.513 1.00 88.50 122 SER A CA 1
ATOM 930 C C . SER A 1 122 ? 17.728 -11.603 -14.865 1.00 88.50 122 SER A C 1
ATOM 932 O O . SER A 1 122 ? 18.063 -12.130 -15.925 1.00 88.50 122 SER A O 1
ATOM 934 N N . ALA A 1 123 ? 16.943 -12.236 -13.987 1.00 89.69 123 ALA A N 1
ATOM 935 C CA . ALA A 1 123 ? 16.422 -13.581 -14.221 1.00 89.69 123 ALA A CA 1
ATOM 936 C C . ALA A 1 123 ? 15.345 -13.622 -15.319 1.00 89.69 123 ALA A C 1
ATOM 938 O O . ALA A 1 123 ? 15.276 -14.603 -16.064 1.00 89.69 123 ALA A O 1
ATOM 939 N N . SER A 1 124 ? 14.524 -12.574 -15.418 1.00 87.31 124 SER A N 1
ATOM 940 C CA . SER A 1 124 ? 13.405 -12.487 -16.366 1.00 87.31 124 SER A CA 1
ATOM 941 C C . SER A 1 124 ? 13.857 -12.111 -17.779 1.00 87.31 124 SER A C 1
ATOM 943 O O . SER A 1 124 ? 13.292 -12.606 -18.749 1.00 87.31 124 SER A O 1
ATOM 945 N N . SER A 1 125 ? 14.915 -11.307 -17.897 1.00 88.25 125 SER A N 1
ATOM 946 C CA . SER A 1 125 ? 15.446 -10.803 -19.173 1.00 88.25 125 SER A CA 1
ATOM 947 C C . SER A 1 125 ? 16.584 -11.652 -19.754 1.00 88.25 125 SER A C 1
ATOM 949 O O . SER A 1 125 ? 17.213 -11.261 -20.738 1.00 88.25 125 SER A O 1
ATOM 951 N N . ARG A 1 126 ? 16.895 -12.807 -19.149 1.00 89.62 126 ARG A N 1
ATOM 952 C CA . ARG A 1 126 ? 17.979 -13.678 -19.624 1.00 89.62 126 ARG A CA 1
ATOM 953 C C . ARG A 1 126 ? 17.684 -14.205 -21.039 1.00 89.62 126 ARG A C 1
ATOM 955 O O . ARG A 1 126 ? 16.544 -14.587 -21.313 1.00 89.62 126 ARG A O 1
ATOM 962 N N . PRO A 1 127 ? 18.689 -14.284 -21.930 1.00 90.06 127 PRO A N 1
ATOM 963 C CA . PRO A 1 127 ? 18.481 -14.810 -23.271 1.00 90.06 127 PRO A CA 1
ATOM 964 C C . PRO A 1 127 ? 18.027 -16.281 -23.228 1.00 90.06 127 PRO A C 1
ATOM 966 O O . PRO A 1 127 ? 18.372 -17.007 -22.286 1.00 90.06 127 PRO A O 1
ATOM 969 N N . PRO A 1 128 ? 17.273 -16.743 -24.245 1.00 88.69 128 PRO A N 1
ATOM 970 C CA . PRO A 1 128 ? 16.938 -18.153 -24.392 1.00 88.69 128 PRO A CA 1
ATOM 971 C C . PRO A 1 128 ? 18.205 -19.007 -24.384 1.00 88.69 128 PRO A C 1
ATOM 973 O O . PRO A 1 128 ? 19.225 -18.609 -24.946 1.00 88.69 128 PRO A O 1
ATOM 976 N N . ASN A 1 129 ? 18.140 -20.183 -23.761 1.00 88.00 129 ASN A N 1
ATOM 977 C CA . ASN A 1 129 ? 19.262 -21.113 -23.786 1.00 88.00 129 ASN A CA 1
ATOM 978 C C . ASN A 1 129 ? 19.443 -21.629 -25.227 1.00 88.00 129 ASN A C 1
ATOM 980 O O . ASN A 1 129 ? 18.492 -22.221 -25.743 1.00 88.00 129 ASN A O 1
ATOM 984 N N . PRO A 1 130 ? 20.599 -21.412 -25.882 1.00 83.75 130 PRO A N 1
ATOM 985 C CA . PRO A 1 130 ? 20.876 -21.981 -27.193 1.00 83.75 130 PRO A CA 1
ATOM 986 C C . PRO A 1 130 ? 21.140 -23.483 -27.024 1.00 83.75 130 PRO A C 1
ATOM 988 O O . PRO A 1 130 ? 22.282 -23.907 -26.860 1.00 83.75 130 PRO A O 1
ATOM 991 N N . GLN A 1 131 ? 20.071 -24.276 -26.967 1.00 65.94 131 GLN A N 1
ATOM 992 C CA . GLN A 1 131 ? 20.118 -25.736 -27.074 1.00 65.94 131 GLN A CA 1
ATOM 993 C C . GLN A 1 131 ? 19.829 -26.164 -28.506 1.00 65.94 131 GLN A C 1
ATOM 995 O O . GLN A 1 131 ? 18.943 -25.540 -29.132 1.00 65.94 131 GLN A O 1
#

Secondary structure (DSSP, 8-state):
-----TTHHHHHHHHHHHHHTTSS--EEEESS---SSSEEEEEE-SB-HHHHHHS--GGGB-PPP-GGGTTT-EEE-SHHHHHHHHHHHHTTTTTS-EEEEEE--TT---THHHHHHHHHHHHHSPPPP--

pLDDT: mean 79.54, std 10.73, range [43.94, 93.81]

Sequence (131 aa):
MQCGSIGWSGGATLGYAQAVKGSKRVIAFIGDGSFQNSINFLINNGGYTIEVEIHDGPYNVINNWDYTGLVDLSSVRHEEELKEAIETAVGSKQACLCFIEVIVHKDDTSKELPEWGSRVCSASSRPPNPQ